Protein AF-A0A260ZHT7-F1 (afdb_monomer_lite)

Structure (mmCIF, N/CA/C/O backbone):
data_AF-A0A260ZHT7-F1
#
_entry.id   AF-A0A260ZHT7-F1
#
loop_
_atom_site.group_PDB
_atom_site.id
_atom_site.type_symbol
_atom_site.label_atom_id
_atom_site.label_alt_id
_atom_site.label_comp_id
_atom_site.label_asym_id
_atom_site.label_entity_id
_atom_site.label_seq_id
_atom_site.pdbx_PDB_ins_code
_atom_site.Cartn_x
_atom_site.Cartn_y
_atom_site.Cartn_z
_atom_site.occupancy
_atom_site.B_iso_or_equiv
_atom_site.auth_seq_id
_atom_site.auth_comp_id
_atom_site.auth_asym_id
_atom_site.auth_atom_id
_atom_site.pdbx_PDB_model_num
ATOM 1 N N . CYS A 1 1 ? 14.504 -8.622 -1.883 1.00 53.00 1 CYS A N 1
ATOM 2 C CA . CYS A 1 1 ? 13.907 -8.216 -3.178 1.00 53.00 1 CYS A CA 1
ATOM 3 C C . CYS A 1 1 ? 14.310 -6.813 -3.647 1.00 53.00 1 CYS A C 1
ATOM 5 O O . CYS A 1 1 ? 14.829 -6.710 -4.747 1.00 53.00 1 CYS A O 1
ATOM 7 N N . GLN A 1 2 ? 14.116 -5.751 -2.853 1.00 56.22 2 GLN A N 1
ATOM 8 C CA . GLN A 1 2 ? 14.262 -4.357 -3.322 1.00 56.22 2 GLN A CA 1
ATOM 9 C C . GLN A 1 2 ? 15.684 -3.964 -3.775 1.00 56.22 2 GLN A C 1
ATOM 11 O O . GLN A 1 2 ? 15.825 -3.371 -4.835 1.00 56.22 2 GLN A O 1
ATOM 16 N N . LYS A 1 3 ? 16.742 -4.354 -3.043 1.00 51.12 3 LYS A N 1
ATOM 17 C CA . LYS A 1 3 ? 18.140 -4.046 -3.428 1.00 51.12 3 LYS A CA 1
ATOM 18 C C . LYS A 1 3 ? 18.526 -4.633 -4.793 1.00 51.12 3 LYS A C 1
ATOM 20 O O . LYS A 1 3 ? 19.020 -3.922 -5.649 1.00 51.12 3 LYS A O 1
ATOM 25 N N . SER A 1 4 ? 18.173 -5.899 -5.038 1.00 52.19 4 SER A N 1
ATOM 26 C CA . SER A 1 4 ? 18.429 -6.558 -6.329 1.00 52.19 4 SER A CA 1
ATOM 27 C C . SER A 1 4 ? 17.630 -5.960 -7.494 1.00 52.19 4 SER A C 1
ATOM 29 O O . SER 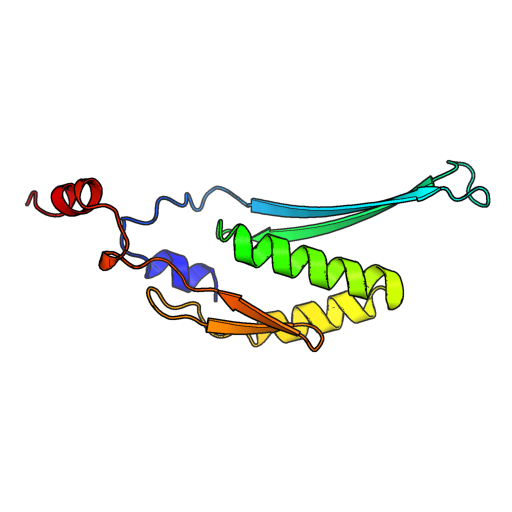A 1 4 ? 17.967 -6.246 -8.641 1.00 52.19 4 SER A O 1
ATOM 31 N N . PHE A 1 5 ? 16.553 -5.214 -7.228 1.00 59.41 5 PHE A N 1
ATOM 32 C CA . PHE A 1 5 ? 15.804 -4.520 -8.273 1.00 59.41 5 PHE A CA 1
ATOM 33 C C . PHE A 1 5 ? 16.529 -3.242 -8.713 1.00 59.41 5 PHE A C 1
ATOM 35 O O . PHE A 1 5 ? 16.623 -3.000 -9.911 1.00 59.41 5 PHE A O 1
ATOM 42 N N . VAL A 1 6 ? 17.104 -2.487 -7.768 1.00 58.50 6 VAL A N 1
ATOM 43 C CA . VAL A 1 6 ? 17.919 -1.292 -8.056 1.00 58.50 6 VAL A CA 1
ATOM 44 C C . VAL A 1 6 ? 19.126 -1.646 -8.932 1.00 58.50 6 VAL A C 1
ATOM 46 O O . VAL A 1 6 ? 19.384 -0.972 -9.921 1.00 58.50 6 VAL A O 1
ATOM 49 N N . ASP A 1 7 ? 19.799 -2.764 -8.647 1.00 54.53 7 ASP A N 1
ATOM 50 C CA . ASP A 1 7 ? 20.982 -3.197 -9.411 1.00 54.53 7 ASP A CA 1
ATOM 51 C C . ASP A 1 7 ? 20.666 -3.641 -10.853 1.00 54.53 7 ASP A C 1
ATOM 53 O O . ASP A 1 7 ? 21.562 -3.728 -11.690 1.00 54.53 7 ASP A O 1
ATOM 57 N N . LYS A 1 8 ? 19.402 -3.980 -11.144 1.00 52.97 8 LYS A N 1
ATOM 58 C CA . LYS A 1 8 ? 18.961 -4.529 -12.441 1.00 52.97 8 LYS A CA 1
ATOM 59 C C . LYS A 1 8 ? 18.080 -3.578 -13.242 1.00 52.97 8 LYS A C 1
ATOM 61 O O . LYS A 1 8 ? 17.766 -3.881 -14.395 1.00 52.97 8 LYS A O 1
ATOM 66 N N . SER A 1 9 ? 17.632 -2.472 -12.651 1.00 52.72 9 SER A N 1
ATOM 67 C CA . SER A 1 9 ? 16.915 -1.449 -13.401 1.00 52.72 9 SER A CA 1
ATOM 68 C C . SER A 1 9 ? 17.877 -0.801 -14.397 1.00 52.72 9 SER A C 1
ATOM 70 O O . SER A 1 9 ? 19.006 -0.496 -14.010 1.00 52.72 9 SER A O 1
ATOM 72 N N . PRO A 1 10 ? 17.472 -0.582 -15.664 1.00 50.09 10 PRO A N 1
ATOM 73 C CA . PRO A 1 10 ? 18.278 0.225 -16.569 1.00 50.09 10 PRO A CA 1
ATOM 74 C C . PRO A 1 10 ? 18.558 1.570 -15.894 1.00 50.09 10 PRO A C 1
ATOM 76 O O . PRO A 1 10 ? 17.702 2.091 -15.174 1.00 50.09 10 PRO A O 1
ATOM 79 N N . SER A 1 11 ? 19.735 2.140 -16.148 1.00 50.12 11 SER A N 1
ATOM 80 C CA . SER A 1 11 ? 20.195 3.449 -15.651 1.00 50.12 11 SER A CA 1
ATOM 81 C C . SER A 1 11 ? 19.226 4.617 -15.921 1.00 50.12 11 SER A C 1
ATOM 83 O O . SER A 1 11 ? 19.464 5.736 -15.482 1.00 50.12 11 SER A O 1
ATOM 85 N N . SER A 1 12 ? 18.121 4.356 -16.621 1.00 46.88 12 SER A N 1
ATOM 86 C CA . SER A 1 12 ? 17.023 5.258 -16.940 1.00 46.88 12 SER A CA 1
ATOM 87 C C . SER A 1 12 ? 15.897 5.324 -15.893 1.00 46.88 12 SER A C 1
ATOM 89 O O . SER A 1 12 ? 14.937 6.056 -16.123 1.00 46.88 12 SER A O 1
ATOM 91 N N . LEU A 1 13 ? 15.933 4.568 -14.782 1.00 54.44 13 LEU A N 1
ATOM 92 C CA . LEU A 1 13 ? 15.026 4.807 -13.643 1.00 54.44 13 LEU A CA 1
ATOM 93 C C . LEU A 1 13 ? 15.744 5.668 -12.583 1.00 54.44 13 LEU A C 1
ATOM 95 O O . LEU A 1 13 ? 16.634 5.170 -11.897 1.00 54.44 13 LEU A O 1
ATOM 99 N N . PRO A 1 14 ? 15.382 6.956 -12.435 1.00 57.59 14 PRO A N 1
ATOM 100 C CA . PRO A 1 14 ? 16.163 7.955 -11.707 1.00 57.59 14 PRO A CA 1
ATOM 101 C C . PRO A 1 14 ? 15.833 7.942 -10.209 1.00 57.59 14 PRO A C 1
ATOM 103 O O . PRO A 1 14 ? 15.392 8.945 -9.649 1.00 57.59 14 PRO A O 1
ATOM 106 N N . PHE A 1 15 ? 15.951 6.791 -9.552 1.00 72.00 15 PHE A N 1
ATOM 107 C CA . PHE A 1 15 ? 15.673 6.701 -8.120 1.00 72.00 15 PHE A CA 1
ATOM 108 C C . PHE A 1 15 ? 16.990 6.687 -7.354 1.00 72.00 15 PHE A C 1
ATOM 110 O O . PHE A 1 15 ? 17.765 5.739 -7.454 1.00 72.00 15 PHE A O 1
ATOM 117 N N . ASP A 1 16 ? 17.251 7.755 -6.606 1.00 71.12 16 ASP A N 1
ATOM 118 C CA . ASP A 1 16 ? 18.476 7.893 -5.827 1.00 71.12 16 ASP A CA 1
ATOM 119 C C . ASP A 1 16 ? 18.415 7.012 -4.566 1.00 71.12 16 ASP A C 1
ATOM 121 O O . ASP A 1 16 ? 17.563 7.181 -3.689 1.00 71.12 16 ASP A O 1
ATOM 125 N N . ALA A 1 17 ? 19.346 6.058 -4.490 1.00 71.56 17 ALA A N 1
ATOM 126 C CA . ALA A 1 17 ? 19.459 5.070 -3.421 1.00 71.56 17 ALA A CA 1
ATOM 127 C C . ALA A 1 17 ? 19.781 5.672 -2.039 1.00 71.56 17 ALA A C 1
ATOM 129 O O . ALA A 1 17 ? 19.701 4.957 -1.037 1.00 71.56 17 ALA A O 1
ATOM 130 N N . HIS A 1 18 ? 20.131 6.960 -1.962 1.00 81.50 18 HIS A N 1
ATOM 131 C CA . HIS A 1 18 ? 20.340 7.666 -0.696 1.00 81.50 18 HIS A CA 1
ATOM 132 C C . HIS A 1 18 ? 19.030 8.106 -0.028 1.00 81.50 18 HIS A C 1
ATOM 134 O O . HIS A 1 18 ? 19.050 8.489 1.145 1.00 81.50 18 HIS A O 1
ATOM 140 N N . TYR A 1 19 ? 17.894 8.038 -0.731 1.00 84.75 19 TYR A N 1
ATOM 141 C CA . TYR A 1 19 ? 16.594 8.393 -0.168 1.00 84.75 19 TYR A CA 1
ATOM 142 C C . TYR A 1 19 ? 15.808 7.176 0.314 1.00 84.75 19 TYR A C 1
ATOM 144 O O . TYR A 1 19 ? 15.794 6.104 -0.291 1.00 84.75 19 TYR A O 1
ATOM 152 N N . LEU A 1 20 ? 15.088 7.384 1.416 1.00 90.56 20 LEU A N 1
ATOM 153 C CA . LEU A 1 20 ? 14.113 6.446 1.950 1.00 90.56 20 LEU A CA 1
ATOM 154 C C . LEU A 1 20 ? 12.730 7.098 1.882 1.00 90.56 20 LEU A C 1
ATOM 156 O O . LEU A 1 20 ? 12.495 8.143 2.488 1.00 90.56 20 LEU A O 1
ATOM 160 N N . TYR A 1 21 ? 11.821 6.486 1.130 1.00 92.44 21 TYR A N 1
ATOM 161 C CA . TYR A 1 21 ? 10.469 6.985 0.907 1.00 92.44 21 TYR A CA 1
ATOM 162 C C . TYR A 1 21 ? 9.523 6.424 1.969 1.00 92.44 21 TYR A C 1
ATOM 164 O O . TYR A 1 21 ? 9.435 5.209 2.150 1.00 92.44 21 TYR A O 1
ATOM 172 N N . GLY A 1 22 ? 8.813 7.315 2.662 1.00 96.31 22 GLY A N 1
ATOM 173 C CA . GLY A 1 22 ? 7.798 6.967 3.655 1.00 96.31 22 GLY A CA 1
ATOM 174 C C . GLY A 1 22 ? 6.384 7.124 3.099 1.00 96.31 22 GLY A C 1
ATOM 175 O O . GLY A 1 22 ? 5.964 8.229 2.758 1.00 96.31 22 GLY A O 1
ATOM 176 N N . PHE A 1 23 ? 5.629 6.031 3.055 1.00 97.12 23 PHE A N 1
ATOM 177 C CA . PHE A 1 23 ? 4.227 5.993 2.643 1.00 97.12 23 PHE A CA 1
ATOM 178 C C . PHE A 1 23 ? 3.352 5.910 3.885 1.00 97.12 23 PHE A C 1
ATOM 180 O O . PHE A 1 23 ? 3.400 4.918 4.613 1.00 97.12 23 PHE A O 1
ATOM 187 N N . VAL A 1 24 ? 2.568 6.957 4.1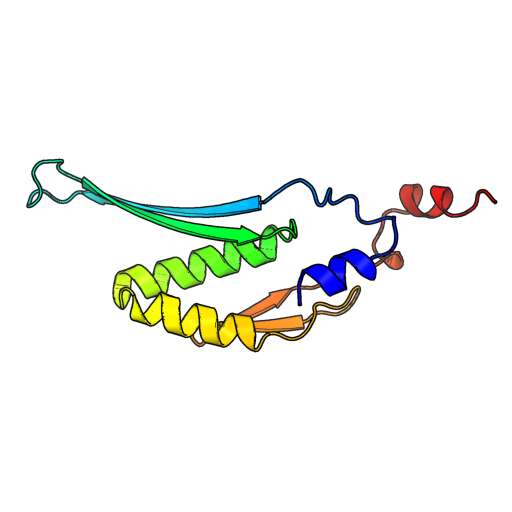34 1.00 97.31 24 VAL A N 1
ATOM 188 C CA . VAL A 1 24 ? 1.869 7.155 5.408 1.00 97.31 24 VAL A CA 1
ATOM 189 C C . VAL A 1 24 ? 0.359 7.081 5.219 1.00 97.31 24 VAL A C 1
ATOM 191 O O . VAL A 1 24 ? -0.193 7.754 4.352 1.00 97.31 24 VAL A O 1
ATOM 194 N N . HIS A 1 25 ? -0.312 6.328 6.088 1.00 97.31 25 HIS A N 1
ATOM 195 C CA . HIS A 1 25 ? -1.754 6.409 6.287 1.00 97.31 25 HIS A CA 1
ATOM 196 C C . HIS A 1 25 ? -2.034 6.873 7.717 1.00 97.31 25 HIS A C 1
ATOM 198 O O . HIS A 1 25 ? -1.719 6.174 8.681 1.00 97.31 25 HIS A O 1
ATOM 204 N N . PHE A 1 26 ? -2.644 8.047 7.863 1.00 96.00 26 PHE A N 1
ATOM 205 C CA . PHE A 1 26 ? -2.982 8.637 9.157 1.00 96.00 26 PHE A CA 1
ATOM 206 C C . PHE A 1 26 ? -4.480 8.519 9.435 1.00 96.00 26 PHE A C 1
ATOM 208 O O . PHE A 1 26 ? -5.302 8.864 8.588 1.00 96.00 26 PHE A O 1
ATOM 215 N N . ARG A 1 27 ? -4.841 8.061 10.637 1.00 94.25 27 ARG A N 1
ATOM 216 C CA . ARG A 1 27 ? -6.225 8.034 11.115 1.00 94.25 27 ARG A CA 1
ATOM 217 C C . ARG A 1 27 ? -6.349 8.886 12.364 1.00 94.25 27 ARG A C 1
ATOM 219 O O . ARG A 1 27 ? -5.633 8.679 13.344 1.00 94.25 27 ARG A O 1
ATOM 226 N N . GLN A 1 28 ? -7.322 9.787 12.333 1.00 93.94 28 GLN A N 1
ATOM 227 C CA . GLN A 1 28 ? -7.760 10.559 13.482 1.00 93.94 28 GLN A CA 1
ATOM 228 C C . GLN A 1 28 ? -9.252 10.324 13.709 1.00 93.94 28 GLN A C 1
ATOM 230 O O . GLN A 1 28 ? -10.064 10.555 12.817 1.00 93.94 28 GLN A O 1
ATOM 235 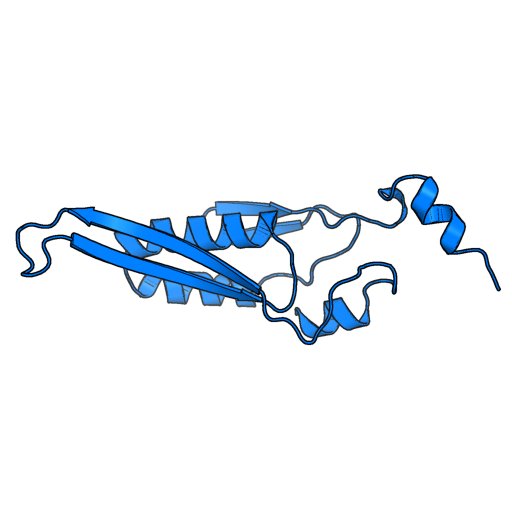N N . CYS A 1 29 ? -9.619 9.892 14.911 1.00 92.06 29 CYS A N 1
ATOM 236 C CA . CYS A 1 29 ? -11.009 9.730 15.325 1.00 92.06 29 CYS A CA 1
ATOM 237 C C . CYS A 1 29 ? -11.237 10.503 16.619 1.00 92.06 29 CYS A C 1
ATOM 239 O O . CYS A 1 29 ? -10.397 10.469 17.516 1.00 92.06 29 CYS A O 1
ATOM 241 N N . LYS A 1 30 ? -12.361 11.216 16.722 1.00 93.00 30 LYS A N 1
ATOM 242 C CA . LYS A 1 30 ? -12.742 11.870 17.974 1.00 93.00 30 LYS A CA 1
ATOM 243 C C . LYS A 1 30 ? -13.056 10.794 19.005 1.00 93.00 30 LYS A C 1
ATOM 245 O O . LYS A 1 30 ? -13.848 9.897 18.733 1.00 93.00 30 LYS A O 1
ATOM 250 N N . ASP A 1 31 ? -12.445 10.913 20.170 1.00 91.81 31 ASP A N 1
ATOM 251 C CA . ASP A 1 31 ? -12.634 9.982 21.271 1.00 91.81 31 ASP A CA 1
ATOM 252 C C . ASP A 1 31 ? -12.654 10.776 22.575 1.00 91.81 31 ASP A C 1
ATOM 254 O O . ASP A 1 31 ? -11.634 11.287 23.033 1.00 91.81 31 ASP A O 1
ATOM 258 N N . ALA A 1 32 ? -13.850 10.929 23.142 1.00 92.81 32 ALA A N 1
ATOM 259 C CA . ALA A 1 32 ? -14.055 11.694 24.366 1.00 92.81 32 ALA A CA 1
ATOM 260 C C . ALA A 1 32 ? -13.606 10.935 25.626 1.00 92.81 32 ALA A C 1
ATOM 262 O O . ALA A 1 32 ? -13.541 11.536 26.696 1.00 92.81 32 ALA A O 1
ATOM 263 N N . THR A 1 33 ? -13.307 9.635 25.514 1.00 92.81 33 THR A N 1
ATOM 264 C CA . THR A 1 33 ? -12.858 8.813 26.647 1.00 92.81 33 THR A CA 1
ATOM 265 C C . THR A 1 33 ? -11.381 9.030 26.975 1.00 92.81 33 THR A C 1
ATOM 267 O O . THR A 1 33 ? -10.941 8.718 28.080 1.00 92.81 33 THR A O 1
ATOM 270 N N . ILE A 1 34 ? -10.616 9.624 26.053 1.00 89.12 34 ILE A N 1
ATOM 271 C CA . ILE A 1 34 ? -9.205 9.949 26.249 1.00 89.12 34 ILE A CA 1
ATOM 272 C C . ILE A 1 34 ? -9.012 11.440 26.536 1.00 89.12 34 ILE A C 1
ATOM 274 O O . ILE A 1 34 ? -9.653 12.302 25.938 1.00 89.12 34 ILE A O 1
ATOM 278 N N . HIS A 1 35 ? -8.051 11.762 27.404 1.00 88.12 35 HIS A N 1
ATOM 279 C CA . HIS A 1 35 ? -7.792 13.138 27.853 1.00 88.12 35 HIS A CA 1
ATOM 280 C C . HIS A 1 35 ? -7.535 14.127 26.700 1.00 88.12 35 HIS A C 1
ATOM 282 O O . HIS A 1 35 ? -7.910 15.293 26.771 1.00 88.12 35 HIS A O 1
ATOM 288 N N . ARG A 1 36 ? -6.926 13.656 25.604 1.00 89.38 36 ARG A N 1
ATOM 289 C CA . ARG A 1 36 ? -6.594 14.474 24.426 1.00 89.38 36 ARG A CA 1
ATOM 290 C C . ARG A 1 36 ? -7.753 14.630 23.425 1.00 89.38 36 ARG A C 1
ATOM 292 O O . ARG A 1 36 ? -7.614 15.358 22.446 1.00 89.38 36 ARG A O 1
ATOM 299 N N . GLY A 1 37 ? -8.880 13.945 23.628 1.00 91.81 37 GLY A N 1
ATOM 300 C CA . GLY A 1 37 ? -10.093 14.073 22.808 1.00 91.81 37 GLY A CA 1
ATOM 301 C C . GLY A 1 37 ? -10.045 13.436 21.411 1.00 91.81 37 GLY A C 1
ATOM 302 O O . GLY A 1 37 ? -11.058 13.438 20.709 1.00 91.81 37 GLY A O 1
ATOM 303 N N . TYR A 1 38 ? -8.892 12.907 20.983 1.00 91.50 38 TYR A N 1
ATOM 304 C CA . TYR A 1 38 ? -8.708 12.303 19.662 1.00 91.50 38 TYR A CA 1
ATOM 305 C C . TYR A 1 38 ? -7.760 11.109 19.687 1.00 91.50 38 TYR A C 1
ATOM 307 O O . TYR A 1 38 ? -6.582 11.243 20.030 1.00 91.50 38 TYR A O 1
ATOM 315 N N . TYR A 1 39 ? -8.252 9.967 19.221 1.00 89.75 39 TYR A N 1
ATOM 316 C CA . TYR A 1 39 ? -7.430 8.826 18.856 1.00 89.75 39 TYR A CA 1
ATOM 317 C C . TYR A 1 39 ? -6.679 9.157 17.567 1.00 89.75 39 TYR A C 1
ATOM 319 O O . TYR A 1 39 ? -7.298 9.499 16.559 1.00 89.75 39 TYR A O 1
ATOM 327 N N . GLN A 1 40 ? -5.350 9.077 17.597 1.00 92.62 40 GLN A N 1
ATOM 328 C CA . GLN A 1 40 ? -4.486 9.388 16.461 1.00 92.62 40 GLN A CA 1
ATOM 329 C C . GLN A 1 40 ? -3.421 8.308 16.318 1.00 92.62 40 GLN A C 1
ATOM 331 O O . GLN A 1 40 ? -2.638 8.094 17.243 1.00 92.62 40 GLN A O 1
ATOM 336 N N . LYS A 1 41 ? -3.376 7.651 15.159 1.00 94.12 41 LYS A N 1
ATOM 337 C CA . LYS A 1 41 ? -2.313 6.701 14.813 1.00 94.12 41 LYS A CA 1
ATOM 338 C C . LYS A 1 41 ? -1.996 6.777 13.326 1.00 94.12 41 LYS A C 1
ATOM 340 O O . LYS A 1 41 ? -2.869 7.072 12.508 1.00 94.12 41 LYS A O 1
ATOM 345 N N . SER A 1 42 ? -0.749 6.480 12.987 1.00 96.31 42 SER A N 1
ATOM 346 C CA . SER A 1 42 ? -0.284 6.346 11.612 1.00 96.31 42 SER A CA 1
ATOM 347 C C . SER A 1 42 ? 0.319 4.969 11.376 1.00 96.31 42 SER A C 1
ATOM 349 O O . SER A 1 42 ? 1.006 4.426 12.238 1.00 96.31 42 SER A O 1
ATOM 351 N N . ILE A 1 43 ? 0.082 4.438 10.180 1.00 97.25 43 ILE A N 1
ATOM 352 C CA . ILE A 1 43 ? 0.871 3.352 9.603 1.00 97.25 43 ILE A CA 1
ATOM 353 C C . ILE A 1 43 ? 1.845 3.978 8.614 1.00 97.25 43 ILE A C 1
ATOM 355 O O . ILE A 1 43 ? 1.446 4.808 7.795 1.00 97.25 43 ILE A O 1
ATOM 359 N N . VAL A 1 44 ? 3.119 3.601 8.713 1.00 97.38 44 VAL A N 1
ATOM 360 C CA . VAL A 1 44 ? 4.193 4.105 7.855 1.00 97.38 44 VAL A CA 1
ATOM 361 C C . VAL A 1 44 ? 4.924 2.919 7.243 1.00 97.38 44 VAL A C 1
ATOM 363 O O . VAL A 1 44 ? 5.496 2.106 7.966 1.00 97.38 44 VAL A O 1
ATOM 366 N N . LEU A 1 45 ? 4.918 2.833 5.916 1.00 96.88 45 LEU A N 1
ATOM 367 C CA . LEU A 1 45 ? 5.735 1.891 5.157 1.00 96.88 45 LEU A CA 1
ATOM 368 C C . LEU A 1 45 ? 6.950 2.631 4.606 1.00 96.88 45 LEU A C 1
ATOM 370 O O . LEU A 1 45 ? 6.802 3.664 3.960 1.00 96.88 45 LEU A O 1
ATOM 374 N N . MET A 1 46 ? 8.142 2.092 4.841 1.00 94.81 46 MET A N 1
ATOM 375 C CA . MET A 1 46 ? 9.398 2.661 4.353 1.00 94.81 46 MET A CA 1
ATOM 376 C C . MET A 1 46 ? 9.927 1.815 3.193 1.00 94.81 46 MET A C 1
ATOM 378 O O . MET A 1 46 ? 9.999 0.590 3.302 1.00 94.81 46 MET A O 1
ATOM 382 N N . SER A 1 47 ? 10.311 2.445 2.084 1.00 90.88 47 SER A N 1
ATOM 383 C CA . SER A 1 47 ? 10.938 1.759 0.950 1.00 90.88 47 SER A CA 1
ATOM 384 C C . SER A 1 47 ? 12.011 2.621 0.302 1.00 90.88 47 SER A C 1
ATOM 386 O O . SER A 1 47 ? 11.876 3.835 0.214 1.00 90.88 47 SER A O 1
ATOM 388 N N . VAL A 1 48 ? 13.066 1.982 -0.196 1.00 87.00 48 VAL A N 1
ATOM 389 C CA . VAL A 1 48 ? 14.059 2.624 -1.076 1.00 87.00 48 VAL A CA 1
ATOM 390 C C . VAL A 1 48 ? 13.555 2.758 -2.517 1.00 87.00 48 VAL A C 1
ATOM 392 O O . VAL A 1 48 ? 14.199 3.389 -3.344 1.00 87.00 48 VAL A O 1
ATOM 395 N N . LEU A 1 49 ? 12.408 2.148 -2.841 1.00 85.62 49 LEU A N 1
ATOM 396 C CA . LEU A 1 49 ? 11.798 2.226 -4.162 1.00 85.62 49 LEU A CA 1
ATOM 397 C C . LEU A 1 49 ? 10.635 3.232 -4.140 1.00 85.62 49 LEU A C 1
ATOM 399 O O . LEU A 1 49 ? 9.699 3.065 -3.355 1.00 85.62 49 LEU A O 1
ATOM 403 N N . PRO A 1 50 ? 10.609 4.230 -5.033 1.00 87.12 50 PRO A N 1
ATOM 404 C CA . PRO A 1 50 ? 9.511 5.191 -5.120 1.00 87.12 50 PRO A CA 1
ATOM 405 C C . PRO A 1 50 ? 8.341 4.649 -5.958 1.00 87.12 50 PRO A C 1
ATOM 407 O O . PRO A 1 50 ? 7.861 5.285 -6.894 1.00 87.12 50 PRO A O 1
ATOM 410 N N . LEU A 1 51 ? 7.848 3.448 -5.636 1.00 87.44 51 LEU A N 1
ATOM 411 C CA . LEU A 1 51 ? 6.678 2.863 -6.306 1.00 87.44 51 LEU A CA 1
ATOM 412 C C . LEU A 1 51 ? 5.386 3.419 -5.699 1.00 87.44 51 LEU A C 1
ATOM 414 O O . LEU A 1 51 ? 4.638 2.696 -5.043 1.00 87.44 51 LEU A O 1
ATOM 418 N N . PHE A 1 52 ? 5.136 4.717 -5.904 1.00 89.62 52 PHE A N 1
ATOM 419 C CA . PHE A 1 52 ? 4.095 5.468 -5.196 1.00 89.62 52 PHE A CA 1
ATOM 420 C C . PHE A 1 52 ? 2.725 4.794 -5.229 1.00 89.62 52 PHE A C 1
ATOM 422 O O . PHE A 1 52 ? 2.158 4.514 -4.177 1.00 89.62 52 PHE A O 1
ATOM 429 N N . SER A 1 53 ? 2.209 4.476 -6.418 1.00 90.00 53 SER A N 1
ATOM 430 C CA . SER A 1 53 ? 0.881 3.864 -6.550 1.00 90.00 53 SER A CA 1
ATOM 431 C C . SER A 1 53 ? 0.773 2.525 -5.814 1.00 90.00 53 SER A C 1
ATOM 433 O O . SER A 1 53 ? -0.261 2.238 -5.210 1.00 90.00 53 SER A O 1
ATOM 435 N N . LEU A 1 54 ? 1.835 1.712 -5.849 1.00 92.19 54 LEU A N 1
ATOM 436 C CA . LEU A 1 54 ? 1.875 0.425 -5.161 1.00 92.19 54 LEU A CA 1
ATOM 437 C C . LEU A 1 54 ? 1.893 0.644 -3.650 1.00 92.19 54 LEU A C 1
ATOM 439 O O . LEU A 1 54 ? 1.004 0.167 -2.951 1.00 92.19 54 LEU A O 1
ATOM 443 N N . PHE A 1 55 ? 2.870 1.393 -3.142 1.00 94.69 55 PHE A N 1
ATOM 444 C CA . PHE A 1 55 ? 3.066 1.511 -1.703 1.00 94.69 55 PHE A CA 1
ATOM 445 C C . PHE A 1 55 ? 1.991 2.342 -1.004 1.00 94.69 55 PHE A C 1
ATOM 447 O O . PHE A 1 55 ? 1.639 2.006 0.120 1.00 94.69 55 PHE A O 1
ATOM 454 N N . TYR A 1 56 ? 1.375 3.330 -1.661 1.00 95.25 56 TYR A N 1
ATOM 455 C CA . TYR A 1 56 ? 0.170 3.964 -1.114 1.00 95.25 56 TYR A CA 1
ATOM 456 C C . TYR A 1 56 ? -0.989 2.972 -0.980 1.00 95.25 56 TYR A C 1
ATOM 458 O O . TYR A 1 56 ? -1.638 2.938 0.065 1.00 95.25 56 TYR A O 1
ATOM 466 N N . SER A 1 57 ? -1.219 2.132 -1.996 1.00 95.12 57 SER A N 1
ATOM 467 C CA . SER A 1 57 ? -2.272 1.107 -1.949 1.00 95.12 57 SER A CA 1
ATOM 468 C C . SER A 1 57 ? -2.003 0.079 -0.849 1.00 95.12 57 SER A C 1
ATOM 470 O O . SER A 1 57 ? -2.906 -0.281 -0.098 1.00 95.12 57 SER A O 1
ATOM 472 N N . VAL A 1 58 ? -0.747 -0.350 -0.711 1.00 96.25 58 VAL A N 1
ATOM 473 C CA . VAL A 1 58 ? -0.297 -1.280 0.334 1.00 96.25 58 VAL A CA 1
ATOM 474 C C . VAL A 1 58 ? -0.494 -0.673 1.721 1.00 96.25 58 VAL A C 1
ATOM 476 O O . VAL A 1 58 ? -1.152 -1.287 2.556 1.00 96.25 58 VAL A O 1
ATOM 479 N N . THR A 1 59 ? 0.006 0.541 1.971 1.00 97.56 59 THR A N 1
ATOM 480 C CA . THR A 1 59 ? -0.143 1.204 3.275 1.00 97.56 59 THR A CA 1
ATOM 481 C C . THR A 1 59 ? -1.612 1.418 3.633 1.00 97.56 59 THR A C 1
ATOM 483 O O . THR A 1 59 ? -1.984 1.206 4.786 1.00 97.56 59 THR A O 1
ATOM 486 N N . ALA A 1 60 ? -2.459 1.791 2.668 1.00 96.38 60 ALA A N 1
ATOM 487 C CA . ALA A 1 60 ? -3.895 1.944 2.894 1.00 96.38 60 ALA A CA 1
ATOM 488 C C . ALA A 1 60 ? -4.556 0.619 3.309 1.00 96.38 60 ALA A C 1
ATOM 490 O O . ALA A 1 60 ? -5.249 0.580 4.324 1.00 96.38 60 ALA A O 1
ATOM 491 N N . ARG A 1 61 ? -4.270 -0.481 2.596 1.00 96.88 61 ARG A N 1
ATOM 492 C CA . ARG A 1 61 ? -4.776 -1.819 2.951 1.00 96.88 61 ARG A CA 1
ATOM 493 C C . ARG A 1 61 ? -4.302 -2.271 4.332 1.00 96.88 61 ARG A C 1
ATOM 495 O O . ARG A 1 61 ? -5.104 -2.742 5.130 1.00 96.88 61 ARG A O 1
ATOM 502 N N . ILE A 1 62 ? -3.018 -2.095 4.648 1.00 97.62 62 ILE A N 1
ATOM 503 C CA . ILE A 1 62 ? -2.482 -2.446 5.974 1.00 97.62 62 ILE A CA 1
ATOM 504 C C . ILE A 1 62 ? -3.182 -1.631 7.064 1.00 97.62 62 ILE A C 1
ATOM 506 O O . ILE A 1 62 ? -3.534 -2.178 8.106 1.00 97.62 62 ILE A O 1
ATOM 510 N N . ALA A 1 63 ? -3.406 -0.337 6.829 1.00 96.62 63 ALA A N 1
ATOM 511 C CA . ALA A 1 63 ? -4.066 0.530 7.791 1.00 96.62 63 ALA A CA 1
ATOM 512 C C . ALA A 1 63 ? -5.516 0.108 8.061 1.00 96.62 63 ALA A C 1
ATOM 514 O O . ALA A 1 63 ? -5.894 0.019 9.228 1.00 96.62 63 ALA A O 1
ATOM 515 N N . GLU A 1 64 ? -6.301 -0.191 7.022 1.00 95.38 64 GLU A N 1
ATOM 516 C CA . GLU A 1 64 ? -7.674 -0.704 7.158 1.00 95.38 64 GLU A CA 1
ATOM 517 C C . GLU A 1 64 ? -7.716 -1.917 8.097 1.00 95.38 64 GLU A C 1
ATOM 519 O O . GLU A 1 64 ? -8.383 -1.877 9.133 1.00 95.38 64 GLU A O 1
ATOM 524 N N . HIS A 1 65 ? -6.897 -2.933 7.820 1.00 96.81 65 HIS A N 1
ATOM 525 C CA . HIS A 1 65 ? -6.848 -4.138 8.645 1.00 96.81 65 HIS A CA 1
ATOM 526 C C . HIS A 1 65 ? -6.254 -3.908 10.035 1.00 96.81 65 HIS A C 1
ATOM 528 O O . HIS A 1 65 ? -6.702 -4.546 10.986 1.00 96.81 65 HIS A O 1
ATOM 534 N N . PHE A 1 66 ? -5.267 -3.019 10.188 1.00 96.81 66 PHE A N 1
ATOM 535 C CA . PHE A 1 66 ? -4.683 -2.692 11.492 1.00 96.81 66 PHE A CA 1
ATOM 536 C C . PHE A 1 66 ? -5.711 -2.071 12.431 1.00 96.81 66 PHE A C 1
ATOM 538 O O . PHE A 1 66 ? -5.734 -2.381 13.621 1.00 96.81 66 PHE A O 1
ATOM 545 N N . PHE A 1 67 ? -6.579 -1.199 11.924 1.00 93.25 67 PHE A N 1
ATOM 546 C CA . PHE A 1 67 ? -7.582 -0.583 12.784 1.00 93.25 67 PHE A CA 1
ATOM 547 C C . PHE A 1 67 ? -8.722 -1.525 13.179 1.00 93.25 67 PHE A C 1
ATOM 549 O O . PHE A 1 67 ? -9.444 -1.213 14.123 1.00 93.25 67 PHE A O 1
ATOM 556 N N . GLU A 1 68 ? -8.866 -2.656 12.492 1.00 93.19 68 GLU A N 1
ATOM 557 C CA . GLU A 1 68 ? -9.829 -3.707 12.825 1.00 93.19 68 GLU A CA 1
ATOM 558 C C . GLU A 1 68 ? -9.211 -4.813 13.694 1.00 93.19 68 GLU A C 1
ATOM 560 O O . GLU A 1 68 ? -9.826 -5.254 14.660 1.00 93.19 68 GLU A O 1
ATOM 565 N N . ASN A 1 69 ? -7.982 -5.237 13.380 1.00 95.12 69 ASN A N 1
ATOM 566 C CA . ASN A 1 69 ? -7.355 -6.452 13.920 1.00 95.12 69 ASN A CA 1
ATOM 567 C C . ASN A 1 69 ? -6.075 -6.180 14.734 1.00 95.12 69 ASN A C 1
ATOM 569 O O . ASN A 1 69 ? -5.464 -7.106 15.266 1.00 95.12 69 ASN A O 1
ATOM 573 N N . GLY A 1 70 ? -5.642 -4.923 14.835 1.00 94.38 70 GLY A N 1
ATOM 574 C CA . GLY A 1 70 ? -4.446 -4.531 15.576 1.00 94.38 70 GLY A CA 1
ATOM 575 C C . GLY A 1 70 ? -3.149 -5.065 14.964 1.00 94.38 70 GLY A C 1
ATOM 576 O O . GLY A 1 70 ? -2.993 -5.147 13.746 1.00 94.38 70 GLY A O 1
ATOM 577 N N . GLU A 1 71 ? -2.192 -5.408 15.826 1.00 95.75 71 GLU A N 1
ATOM 578 C CA . GLU A 1 71 ? -0.827 -5.793 15.433 1.00 95.75 71 GLU A CA 1
ATOM 579 C C . GLU A 1 71 ? -0.768 -7.064 14.574 1.00 95.75 71 GLU A C 1
ATOM 581 O O . GLU A 1 71 ? 0.092 -7.159 13.701 1.00 95.75 71 GLU A O 1
ATOM 586 N N . ALA A 1 72 ? -1.730 -7.982 14.724 1.00 96.38 72 ALA A N 1
ATOM 587 C CA . ALA A 1 72 ? -1.818 -9.190 13.901 1.00 96.38 72 ALA A CA 1
ATOM 588 C C . ALA A 1 72 ? -1.935 -8.874 12.396 1.00 96.38 72 ALA A C 1
ATOM 590 O O . ALA A 1 72 ? -1.409 -9.606 11.558 1.00 96.38 72 ALA A O 1
ATOM 591 N N . ALA A 1 73 ? -2.573 -7.752 12.034 1.00 96.06 73 ALA A N 1
ATOM 592 C CA . ALA A 1 73 ? -2.629 -7.302 10.644 1.00 96.06 73 ALA A CA 1
ATOM 593 C C . ALA A 1 73 ? -1.254 -6.881 10.107 1.00 96.06 73 ALA A C 1
ATOM 595 O O . ALA A 1 73 ? -0.964 -7.100 8.932 1.00 96.06 73 ALA A O 1
ATOM 596 N N . ILE A 1 74 ? -0.409 -6.289 10.957 1.00 96.94 74 ILE A N 1
ATOM 597 C CA . ILE A 1 74 ? 0.954 -5.893 10.583 1.00 96.94 74 ILE A CA 1
ATOM 598 C C . ILE A 1 74 ? 1.808 -7.139 10.371 1.00 96.94 74 ILE A C 1
ATOM 600 O O . ILE A 1 74 ? 2.488 -7.238 9.354 1.00 96.94 74 ILE A O 1
ATOM 604 N N . GLU A 1 75 ? 1.728 -8.110 11.281 1.00 97.19 75 GLU A N 1
ATOM 605 C CA . GLU A 1 75 ? 2.455 -9.376 11.163 1.00 97.19 75 GLU A CA 1
ATOM 606 C C . GLU A 1 75 ? 2.082 -10.125 9.875 1.00 97.19 75 GLU A C 1
ATOM 608 O O . GLU A 1 75 ? 2.958 -10.477 9.080 1.00 97.19 75 GLU A O 1
ATOM 613 N N . ALA A 1 76 ? 0.782 -10.283 9.609 1.00 97.06 76 ALA A N 1
ATOM 614 C CA . ALA A 1 76 ? 0.298 -10.915 8.386 1.00 97.06 76 ALA A CA 1
ATOM 615 C C . ALA A 1 76 ? 0.715 -10.140 7.124 1.00 97.06 76 ALA A C 1
ATOM 617 O O . ALA A 1 76 ? 1.056 -10.744 6.106 1.00 97.06 76 ALA A O 1
ATOM 618 N N . ALA A 1 77 ? 0.707 -8.804 7.167 1.00 97.00 77 ALA A N 1
ATOM 619 C CA . ALA A 1 77 ? 1.173 -7.980 6.058 1.00 97.00 77 ALA A CA 1
ATOM 620 C C . ALA A 1 77 ? 2.665 -8.191 5.779 1.00 97.00 77 ALA A C 1
ATOM 622 O O . ALA A 1 77 ? 3.028 -8.405 4.624 1.00 97.00 77 ALA A O 1
ATOM 623 N N . CYS A 1 78 ? 3.509 -8.183 6.815 1.00 96.12 78 CYS A N 1
ATOM 624 C CA . CYS A 1 78 ? 4.938 -8.462 6.687 1.00 96.12 78 CYS A CA 1
ATOM 625 C C . CYS A 1 78 ? 5.176 -9.842 6.069 1.00 96.12 78 CYS A C 1
ATOM 627 O O . CYS A 1 78 ? 5.918 -9.947 5.096 1.00 96.12 78 CYS A O 1
ATOM 629 N N . HIS A 1 79 ? 4.474 -10.872 6.555 1.00 95.62 79 HIS A N 1
ATOM 630 C CA . HIS A 1 79 ? 4.594 -12.220 6.004 1.00 95.62 79 HIS A CA 1
ATOM 631 C C . HIS A 1 79 ? 4.225 -12.272 4.514 1.00 95.62 79 HIS A C 1
ATOM 633 O O . HIS A 1 79 ? 4.976 -12.821 3.711 1.00 95.62 79 HIS A O 1
ATOM 639 N N . HIS A 1 80 ? 3.112 -11.651 4.107 1.00 95.31 80 HIS A N 1
ATOM 640 C CA . HIS A 1 80 ? 2.747 -11.577 2.691 1.00 95.31 80 HIS A CA 1
ATOM 641 C C . HIS A 1 80 ? 3.802 -10.833 1.859 1.00 95.31 80 HIS A C 1
ATOM 643 O O . HIS A 1 80 ? 4.197 -11.331 0.805 1.00 95.31 80 HIS A O 1
ATOM 649 N N . ILE A 1 81 ? 4.294 -9.685 2.339 1.00 93.94 81 ILE A N 1
ATOM 650 C CA . ILE A 1 81 ? 5.311 -8.875 1.649 1.00 93.94 81 ILE A CA 1
ATOM 651 C C . ILE A 1 81 ? 6.613 -9.660 1.453 1.00 93.94 81 ILE A C 1
ATOM 653 O O . ILE A 1 81 ? 7.220 -9.574 0.384 1.00 93.94 81 ILE A O 1
ATOM 657 N N . ASP A 1 82 ? 7.019 -10.464 2.435 1.00 92.00 82 ASP A N 1
ATOM 658 C CA . ASP A 1 82 ? 8.219 -11.303 2.338 1.00 92.00 82 ASP A CA 1
ATOM 659 C C . ASP A 1 82 ? 8.102 -12.379 1.249 1.00 92.00 82 ASP A C 1
ATOM 661 O O . ASP A 1 82 ? 9.106 -12.762 0.642 1.00 92.00 82 ASP A O 1
ATOM 665 N N . THR A 1 83 ? 6.882 -12.831 0.944 1.00 90.56 83 THR A N 1
ATOM 666 C CA . THR A 1 83 ? 6.625 -13.791 -0.143 1.00 90.56 83 THR A CA 1
ATOM 667 C C . THR A 1 83 ? 6.524 -13.154 -1.529 1.00 90.56 83 THR A C 1
ATOM 669 O O . THR A 1 83 ? 6.445 -13.874 -2.530 1.00 90.56 83 THR A O 1
ATOM 672 N N . TRP A 1 84 ? 6.523 -11.821 -1.630 1.00 90.75 84 TRP A N 1
ATOM 673 C CA . TRP A 1 84 ? 6.352 -11.155 -2.915 1.00 90.75 84 TRP A CA 1
ATOM 674 C C . TRP A 1 84 ? 7.497 -11.453 -3.873 1.00 90.75 84 TRP A C 1
ATOM 676 O O . TRP A 1 84 ? 8.688 -11.317 -3.569 1.00 90.75 84 TRP A O 1
ATOM 686 N N . GLN A 1 85 ? 7.104 -11.798 -5.096 1.00 83.44 85 GLN A N 1
ATOM 687 C CA . GLN A 1 85 ? 8.043 -11.965 -6.185 1.00 83.44 85 GLN A CA 1
ATOM 688 C C . GLN A 1 85 ? 8.754 -10.647 -6.496 1.00 83.44 85 GLN A C 1
ATOM 690 O O . GLN A 1 85 ? 8.267 -9.543 -6.245 1.00 83.44 85 GLN A O 1
ATOM 695 N N . GLN A 1 86 ? 9.946 -10.781 -7.063 1.00 78.19 86 GLN A N 1
ATOM 696 C CA . GLN A 1 86 ? 10.757 -9.646 -7.464 1.00 78.19 86 GLN A CA 1
ATOM 697 C C . GLN A 1 86 ? 10.033 -8.881 -8.585 1.00 78.19 86 GLN A C 1
ATOM 699 O O . GLN A 1 86 ? 9.628 -9.508 -9.569 1.00 78.19 86 GLN A O 1
ATOM 704 N N . PRO A 1 87 ? 9.845 -7.555 -8.461 1.00 76.12 87 PRO A N 1
ATOM 705 C CA . PRO A 1 87 ? 9.081 -6.813 -9.447 1.00 76.12 87 PRO A CA 1
ATOM 706 C C . PRO A 1 87 ? 9.821 -6.800 -10.796 1.00 76.12 87 PRO A C 1
ATOM 708 O O . PRO A 1 87 ? 11.041 -6.653 -10.849 1.00 76.12 87 PRO A O 1
ATOM 711 N N . GLN A 1 88 ? 9.082 -6.996 -11.890 1.00 75.19 88 GLN A N 1
ATOM 712 C CA . GLN A 1 88 ? 9.600 -7.094 -13.255 1.00 75.19 88 GLN A CA 1
ATOM 713 C C . GLN A 1 88 ? 9.087 -5.930 -14.093 1.00 75.19 88 GLN A C 1
ATOM 715 O O . GLN A 1 88 ? 7.910 -5.575 -14.063 1.00 75.19 88 GLN A O 1
ATOM 720 N N . VAL A 1 89 ? 9.994 -5.354 -14.871 1.00 80.31 89 VAL A N 1
ATOM 721 C CA . VAL A 1 89 ? 9.706 -4.251 -15.782 1.00 80.31 89 VAL A CA 1
ATOM 722 C C . VAL A 1 89 ? 8.805 -4.722 -16.930 1.00 80.31 89 VAL A C 1
ATOM 724 O O . VAL A 1 89 ? 8.995 -5.809 -17.474 1.00 80.31 89 VAL A O 1
ATOM 727 N N . GLY A 1 90 ? 7.806 -3.915 -17.297 1.00 79.31 90 GLY A N 1
ATOM 728 C CA . GLY A 1 90 ? 6.930 -4.154 -18.450 1.00 79.31 90 GLY A CA 1
ATOM 729 C C . GLY A 1 90 ? 5.842 -5.209 -18.251 1.00 79.31 90 GLY A C 1
ATOM 730 O O . GLY A 1 90 ? 4.988 -5.363 -19.127 1.00 79.31 90 GLY A O 1
ATOM 731 N N . ARG A 1 91 ? 5.824 -5.903 -17.108 1.00 82.00 91 ARG A N 1
ATOM 732 C CA . ARG A 1 91 ? 4.809 -6.905 -16.764 1.00 82.00 91 ARG A CA 1
ATOM 733 C C . ARG A 1 91 ? 3.953 -6.435 -15.601 1.00 82.00 91 ARG A C 1
ATOM 735 O O . ARG A 1 91 ? 4.449 -5.825 -14.658 1.00 82.00 91 ARG A O 1
ATOM 742 N N . THR A 1 92 ? 2.665 -6.738 -15.684 1.00 87.12 92 THR A N 1
ATOM 743 C CA . THR A 1 92 ? 1.751 -6.604 -14.554 1.00 87.12 92 THR A CA 1
ATOM 744 C C . THR A 1 92 ? 2.015 -7.745 -13.584 1.00 87.12 92 THR A C 1
ATOM 746 O O . THR A 1 92 ? 2.019 -8.907 -13.987 1.00 87.12 92 THR A O 1
ATOM 749 N N . ILE A 1 93 ? 2.261 -7.405 -12.324 1.00 88.31 93 ILE A N 1
ATOM 750 C CA . ILE A 1 93 ? 2.480 -8.348 -11.233 1.00 88.31 93 ILE A CA 1
ATOM 751 C C . ILE A 1 93 ? 1.402 -8.122 -10.192 1.00 88.31 93 ILE A C 1
ATOM 753 O O . ILE A 1 93 ? 1.036 -6.990 -9.874 1.00 88.31 93 ILE A O 1
ATOM 757 N N . GLU A 1 94 ? 0.909 -9.229 -9.670 1.00 91.56 94 GLU A N 1
ATOM 758 C CA . GLU A 1 94 ? -0.102 -9.265 -8.639 1.00 91.56 94 GLU A CA 1
ATOM 759 C C . GLU A 1 94 ? 0.550 -9.597 -7.297 1.00 91.56 94 GLU A C 1
ATOM 761 O O . GLU A 1 94 ? 1.294 -10.569 -7.165 1.00 91.56 94 GLU A O 1
ATOM 766 N N . PHE A 1 95 ? 0.284 -8.755 -6.307 1.00 91.94 95 PHE A N 1
ATOM 767 C CA . PHE A 1 95 ? 0.833 -8.826 -4.964 1.00 91.94 95 PHE A CA 1
ATOM 768 C C . PHE A 1 95 ? -0.290 -9.178 -3.986 1.00 91.94 95 PHE A C 1
ATOM 770 O O . PHE A 1 95 ? -1.128 -8.320 -3.684 1.00 91.94 95 PHE A O 1
ATOM 777 N N . PRO A 1 96 ? -0.350 -10.430 -3.500 1.00 93.75 96 PRO A N 1
ATOM 778 C CA . PRO A 1 96 ? -1.296 -10.814 -2.466 1.00 93.75 96 PRO A CA 1
ATOM 779 C C . PRO A 1 96 ? -1.000 -10.047 -1.179 1.00 93.75 96 PRO A C 1
ATOM 781 O O . PRO A 1 96 ? 0.144 -10.008 -0.722 1.00 93.75 96 PRO A O 1
ATOM 784 N N . LEU A 1 97 ? -2.021 -9.439 -0.589 1.00 96.62 97 LEU A N 1
ATOM 785 C CA . LEU A 1 97 ? -1.913 -8.725 0.673 1.00 96.62 97 LEU A CA 1
ATOM 786 C C . LEU A 1 97 ? -3.253 -8.761 1.400 1.00 96.62 97 LEU A C 1
ATOM 788 O O . LEU A 1 97 ? -4.231 -8.186 0.928 1.00 96.62 97 LEU A O 1
ATOM 792 N N . LEU A 1 98 ? -3.280 -9.414 2.565 1.00 95.19 98 LEU A N 1
ATOM 793 C CA . LEU A 1 98 ? -4.424 -9.398 3.488 1.00 95.19 98 LEU A CA 1
ATOM 794 C C . LEU A 1 98 ? -5.756 -9.766 2.798 1.00 95.19 98 LEU A C 1
ATOM 796 O O . LEU A 1 98 ? -6.770 -9.100 2.959 1.00 95.19 98 LEU A O 1
ATOM 800 N N . GLY A 1 99 ? -5.743 -10.818 1.972 1.00 90.94 99 GLY A N 1
ATOM 801 C CA . GLY A 1 99 ? -6.932 -11.290 1.245 1.00 90.94 99 GLY A CA 1
ATOM 802 C C . GLY A 1 99 ? -7.307 -10.472 0.002 1.00 90.94 99 GLY A C 1
ATOM 803 O O . GLY A 1 99 ? -8.265 -10.820 -0.681 1.00 90.94 99 GLY A O 1
ATOM 804 N N . THR A 1 100 ? -6.546 -9.426 -0.327 1.00 92.31 100 THR A N 1
ATOM 805 C CA . THR A 1 100 ? -6.692 -8.640 -1.560 1.00 92.31 100 THR A CA 1
ATOM 806 C C . THR A 1 100 ? -5.522 -8.898 -2.503 1.00 92.31 100 THR A C 1
ATOM 808 O O . THR A 1 100 ? -4.412 -9.207 -2.071 1.00 92.31 100 THR A O 1
ATOM 811 N N . LEU A 1 101 ? -5.756 -8.739 -3.804 1.00 93.62 101 LEU A N 1
ATOM 812 C CA . LEU A 1 101 ? -4.721 -8.809 -4.826 1.00 93.62 101 LEU A CA 1
ATOM 813 C C . LEU A 1 101 ? -4.422 -7.405 -5.362 1.00 93.62 101 LEU A C 1
ATOM 815 O O . LEU A 1 101 ? -5.275 -6.782 -5.994 1.00 93.62 101 LEU A O 1
ATOM 819 N N . ILE A 1 102 ? -3.226 -6.885 -5.084 1.00 93.00 102 ILE A N 1
ATOM 820 C CA . ILE A 1 102 ? -2.799 -5.563 -5.557 1.00 93.00 102 ILE A CA 1
ATOM 821 C C . ILE A 1 102 ? -2.035 -5.737 -6.865 1.00 93.00 102 ILE A C 1
ATOM 823 O O . ILE A 1 102 ? -0.976 -6.353 -6.892 1.00 93.00 102 ILE A O 1
ATOM 827 N N . SER A 1 103 ? -2.552 -5.173 -7.951 1.00 90.44 103 SER A N 1
ATOM 828 C CA . SER A 1 103 ? -1.923 -5.253 -9.269 1.00 90.44 103 SER A CA 1
ATOM 829 C C . SER A 1 103 ? -1.044 -4.030 -9.535 1.00 90.44 103 SER A C 1
ATOM 831 O O . SER A 1 103 ? -1.466 -2.890 -9.330 1.00 90.44 103 SER A O 1
ATOM 833 N N . CYS A 1 104 ? 0.191 -4.248 -9.984 1.00 87.94 104 CYS A N 1
ATOM 834 C CA . CYS A 1 104 ? 1.122 -3.182 -10.340 1.00 87.94 104 CYS A CA 1
ATOM 835 C C . CYS A 1 104 ? 1.954 -3.585 -11.560 1.00 87.94 104 CYS A C 1
ATOM 837 O O . CYS A 1 104 ? 2.500 -4.684 -11.626 1.00 87.94 104 CYS A O 1
ATOM 839 N N . ARG A 1 105 ? 2.077 -2.670 -12.525 1.00 85.69 105 ARG A N 1
ATOM 840 C CA . ARG A 1 105 ? 2.971 -2.807 -13.676 1.00 85.69 105 ARG A CA 1
ATOM 841 C C . ARG A 1 105 ? 4.050 -1.745 -13.600 1.00 85.69 105 ARG A C 1
ATOM 843 O O . ARG A 1 105 ? 3.749 -0.554 -13.566 1.00 85.69 105 ARG A O 1
ATOM 850 N N . LEU A 1 106 ? 5.302 -2.181 -13.615 1.00 82.44 106 LEU A N 1
ATOM 851 C CA . LEU A 1 106 ? 6.426 -1.265 -13.729 1.00 82.44 106 LEU A CA 1
ATOM 852 C C . LEU A 1 106 ? 6.587 -0.798 -15.182 1.00 82.44 106 LEU A C 1
ATOM 854 O O . LEU A 1 106 ? 6.512 -1.638 -16.086 1.00 82.44 106 LEU A O 1
ATOM 858 N N . PRO A 1 107 ? 6.833 0.502 -15.423 1.00 77.75 107 PRO A N 1
ATOM 859 C CA . PRO A 1 107 ? 7.042 1.020 -16.768 1.00 77.75 107 PRO A CA 1
ATOM 860 C C . PRO A 1 107 ? 8.322 0.444 -17.377 1.00 77.75 107 PRO A C 1
ATOM 862 O O . PRO A 1 107 ? 9.368 0.406 -16.729 1.00 77.75 107 PRO A O 1
ATOM 865 N N . ALA A 1 108 ? 8.229 -0.008 -18.624 1.00 77.12 108 ALA A N 1
ATOM 866 C CA . ALA A 1 108 ? 9.345 -0.444 -19.452 1.00 77.12 108 ALA A CA 1
ATOM 867 C C . ALA A 1 108 ? 9.879 0.680 -20.337 1.00 77.12 108 ALA A C 1
ATOM 869 O O . ALA A 1 108 ? 9.196 1.664 -20.594 1.00 77.12 108 ALA A O 1
ATOM 870 N N . ALA A 1 109 ? 11.089 0.500 -20.875 1.00 71.06 109 ALA A N 1
ATOM 871 C CA . ALA A 1 109 ? 11.698 1.456 -21.803 1.00 71.06 109 ALA A CA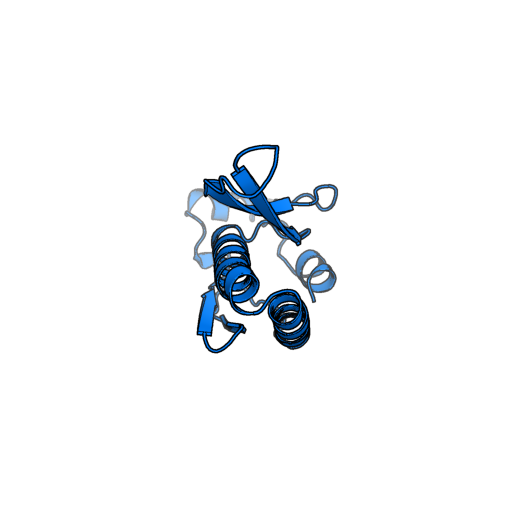 1
ATOM 872 C C . ALA A 1 109 ? 10.823 1.733 -23.047 1.00 71.06 109 ALA A C 1
ATOM 874 O O . ALA A 1 109 ? 10.850 2.828 -23.605 1.00 71.06 109 ALA A O 1
ATOM 875 N N . CYS A 1 110 ? 10.001 0.766 -23.470 1.00 72.75 110 CYS A N 1
ATOM 876 C CA . CYS A 1 110 ? 9.028 0.968 -24.545 1.00 72.75 110 CYS A CA 1
ATOM 877 C C . CYS A 1 110 ? 7.862 1.891 -24.151 1.00 72.75 110 CYS A C 1
ATOM 879 O O . CYS A 1 110 ? 7.264 2.496 -25.034 1.00 72.75 110 CYS A O 1
ATOM 881 N N . ASP A 1 111 ? 7.570 2.025 -22.855 1.00 75.19 111 ASP A N 1
ATOM 882 C CA . ASP A 1 111 ? 6.496 2.875 -22.330 1.00 75.19 111 ASP A CA 1
ATOM 883 C C . ASP A 1 111 ? 6.941 4.332 -22.145 1.00 75.19 111 ASP A C 1
ATOM 885 O O . ASP A 1 111 ? 6.105 5.209 -21.928 1.00 75.19 111 ASP A O 1
ATOM 889 N N . LEU A 1 112 ? 8.251 4.601 -22.211 1.00 72.00 112 LEU A N 1
ATOM 890 C CA . LEU A 1 112 ? 8.768 5.959 -22.121 1.00 72.00 112 LEU A CA 1
ATOM 891 C C . LEU A 1 112 ? 8.319 6.782 -23.343 1.00 72.00 112 LEU A C 1
ATOM 893 O O . LEU A 1 112 ? 8.331 6.265 -24.471 1.00 72.00 112 LEU A O 1
ATOM 897 N N . PRO A 1 113 ? 7.956 8.065 -23.146 1.00 72.69 113 PRO A N 1
ATOM 898 C CA . PRO A 1 113 ? 7.718 8.989 -24.247 1.00 72.69 113 PRO A CA 1
ATOM 899 C C . PRO A 1 113 ? 8.911 9.009 -25.209 1.00 72.69 113 PRO A C 1
ATOM 901 O O . PRO A 1 113 ? 10.056 8.851 -24.790 1.00 72.69 113 PRO A O 1
ATOM 904 N N . TYR A 1 114 ? 8.638 9.207 -26.503 1.00 66.69 114 TYR A N 1
ATOM 905 C CA . TYR A 1 114 ? 9.644 9.131 -27.571 1.00 66.69 114 TYR A CA 1
ATOM 906 C C . TYR A 1 114 ? 10.881 10.005 -27.309 1.00 66.69 114 TYR A C 1
ATOM 908 O O . TYR A 1 114 ? 11.992 9.578 -27.603 1.00 66.69 114 TYR A O 1
ATOM 916 N N . GLU A 1 115 ? 10.692 11.173 -26.693 1.00 66.56 115 GLU A N 1
ATOM 917 C CA . GLU A 1 115 ? 11.765 12.113 -26.350 1.00 66.56 115 GLU A CA 1
ATOM 918 C C . GLU A 1 115 ? 12.851 11.475 -25.468 1.00 66.56 115 GLU A C 1
ATOM 920 O O . GLU A 1 115 ? 14.031 11.627 -25.754 1.00 66.56 115 GLU A O 1
ATOM 925 N N . PHE A 1 116 ? 12.475 10.642 -24.493 1.00 61.06 116 PHE A N 1
ATOM 926 C CA . PHE A 1 116 ? 13.420 9.972 -23.586 1.00 61.06 116 PHE A CA 1
ATOM 927 C C . PHE A 1 116 ? 14.089 8.729 -24.190 1.00 61.06 116 PHE A C 1
ATOM 929 O O . PHE A 1 116 ? 14.953 8.120 -23.561 1.00 61.06 116 PHE A O 1
ATOM 936 N N . ARG A 1 117 ? 13.678 8.300 -25.391 1.00 56.59 117 ARG A N 1
ATOM 937 C CA . ARG A 1 117 ? 14.274 7.141 -26.077 1.00 56.59 117 ARG A CA 1
ATOM 938 C C . ARG A 1 117 ? 15.518 7.523 -26.883 1.00 56.59 117 ARG A C 1
ATOM 940 O O . ARG A 1 117 ? 16.339 6.655 -27.159 1.00 56.59 117 ARG A O 1
ATOM 947 N N . LEU A 1 118 ? 15.647 8.794 -27.265 1.00 56.00 118 LEU A N 1
ATOM 948 C CA . LEU A 1 118 ? 16.733 9.283 -28.119 1.00 56.00 118 LEU A CA 1
ATOM 949 C C . LEU A 1 118 ? 18.031 9.555 -27.346 1.00 56.00 118 LEU A C 1
ATOM 951 O O . LEU A 1 118 ? 19.107 9.439 -27.924 1.00 56.00 118 LEU A O 1
ATOM 955 N N . ASP A 1 119 ? 17.944 9.798 -26.038 1.00 54.81 119 ASP A N 1
ATOM 956 C CA . ASP A 1 119 ? 19.113 10.036 -25.179 1.00 54.81 119 ASP A CA 1
ATOM 957 C C . ASP A 1 119 ? 19.950 8.766 -24.913 1.00 54.81 119 ASP A C 1
ATOM 959 O O . ASP A 1 119 ? 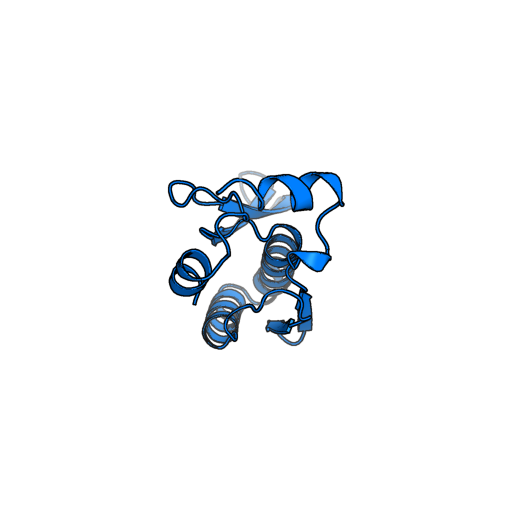21.051 8.844 -24.378 1.00 54.81 119 ASP A O 1
ATOM 963 N N . GLY A 1 120 ? 19.456 7.583 -25.300 1.00 52.38 120 GLY A N 1
ATOM 964 C CA . GLY A 1 120 ? 20.173 6.306 -25.187 1.00 52.38 120 GLY A CA 1
ATOM 965 C C . GLY A 1 120 ? 21.047 5.947 -26.395 1.00 52.38 120 GLY A C 1
ATOM 966 O O . GLY A 1 120 ? 21.580 4.840 -26.436 1.00 52.38 120 GLY A O 1
ATOM 967 N N . HIS 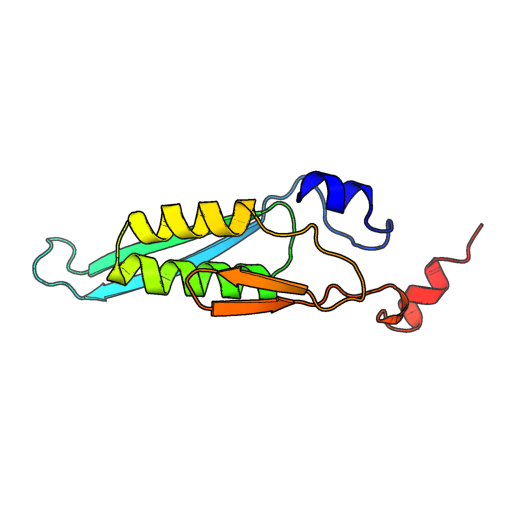A 1 121 ? 21.163 6.835 -27.390 1.00 44.59 121 HIS A N 1
ATOM 968 C CA . HIS A 1 121 ? 21.949 6.617 -28.608 1.00 44.59 121 HIS A CA 1
ATOM 969 C C . HIS A 1 121 ? 23.011 7.714 -28.792 1.00 44.59 121 HIS A C 1
ATOM 971 O O . HIS A 1 121 ? 23.086 8.365 -29.830 1.00 44.59 121 HIS A O 1
ATOM 977 N N . VAL A 1 122 ? 23.848 7.919 -27.774 1.00 39.16 122 VAL A N 1
ATOM 978 C CA . VAL A 1 122 ? 25.137 8.607 -27.923 1.00 39.16 122 VAL A CA 1
ATOM 979 C C . VAL A 1 122 ? 26.203 7.744 -27.245 1.00 39.16 122 VAL A C 1
ATOM 981 O O . VAL A 1 122 ? 26.241 7.673 -26.022 1.00 39.16 122 VAL A O 1
ATOM 984 N N . GLU A 1 123 ? 26.986 7.092 -28.114 1.00 33.25 123 GLU A N 1
ATOM 985 C CA . GLU A 1 123 ? 28.214 6.281 -27.929 1.00 33.25 123 GLU A CA 1
ATOM 986 C C . GLU A 1 123 ? 28.192 5.065 -26.986 1.00 33.25 123 GLU A C 1
ATOM 988 O O . GLU A 1 123 ? 28.233 5.211 -25.746 1.00 33.25 123 GLU A O 1
#

pLDDT: mean 82.88, std 16.34, range [33.25, 97.62]

Radius of gyration: 18.32 Å; chains: 1; bounding box: 42×28×56 Å

Organism: NCBI:txid1503980

Secondary structure (DSSP, 8-state):
-HHHHHTTS-TTS---TT--EEEEEEEEEE-TTSTTSEEEEEEEEEESS--HHHHHHHHHHHHHHHHHHTHHHHHHHHHHHHTPPPP-BTSEEEEEETTEEEEEEBPPGGGS-THHHHTT---

Sequence (123 aa):
CQKSFVDKSPSSLPFDAHYLYGFVHFRQCKDATIHRGYYQKSIVLMSVLPLFSLFYSVTARIAEHFFENGEAAIEAACHHIDTWQQPQVGRTIEFPLLGTLISCRLPAACDLPYEFRLDGHVE

Foldseek 3Di:
DQVVLVVPDPPPPPQDQVDKDKQKDKDWDQDPVDPVRIDIDMDIDIDSDPPPVQVNVLRVVLVVVCVVPNCVSVVQQVVQVVPDDDADAPDWDWRDHPNDTDIDHHHDPVNDDPVSVVVVPDD

InterPro domains:
  IPR024224 DENND6 [PTHR13677] (5-109)